Protein AF-A0A2B2BCF2-F1 (afdb_monomer_lite)

Sequence (157 aa):
MTRKLIAFFLFACLLFTGDFQTDGMPPPDPVQMGMEEGYYEGIRSGLEDRHNFRISRAWQQMPRSKLSIDNKMEIARPLIKIGLLRQVYLSFSSGEKFYDYLHAHPEMDAVQAAQRKLGQRFVRAYEKSFQKGYEKSLTAPPDKAASYAALLREKNR

Structure (mmCIF, N/CA/C/O backbone):
data_AF-A0A2B2BCF2-F1
#
_entry.id   AF-A0A2B2BCF2-F1
#
loop_
_atom_site.group_PDB
_atom_sit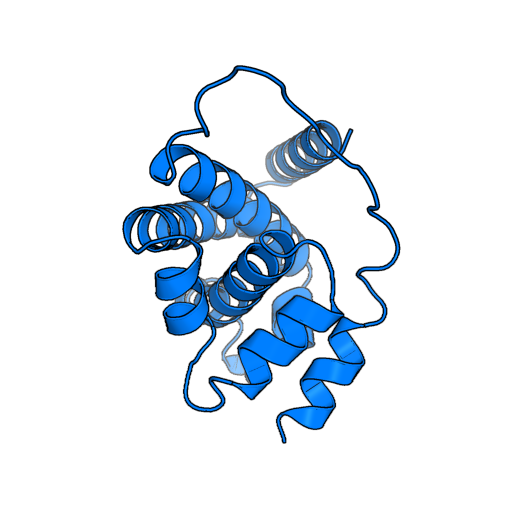e.id
_atom_site.type_symbol
_atom_site.label_atom_id
_atom_site.label_alt_id
_atom_site.label_comp_id
_atom_site.label_asym_id
_atom_site.label_entity_id
_atom_site.label_seq_id
_atom_site.pdbx_PDB_ins_code
_atom_site.Cartn_x
_atom_site.Cartn_y
_atom_site.Cartn_z
_atom_site.occupancy
_atom_site.B_iso_or_equiv
_atom_site.auth_seq_id
_atom_site.auth_comp_id
_atom_site.auth_asym_id
_atom_site.auth_atom_id
_atom_site.pdbx_PDB_model_num
ATOM 1 N N . MET A 1 1 ? -11.290 -14.545 -16.789 1.00 39.84 1 MET A N 1
ATOM 2 C CA . MET A 1 1 ? -11.763 -13.764 -15.616 1.00 39.84 1 MET A CA 1
ATOM 3 C C . MET A 1 1 ? -10.986 -12.460 -15.401 1.00 39.84 1 MET A C 1
ATOM 5 O O . MET A 1 1 ? -11.584 -11.487 -14.964 1.00 39.84 1 MET A O 1
ATOM 9 N N . THR A 1 2 ? -9.712 -12.390 -15.791 1.00 39.34 2 THR A N 1
ATOM 10 C CA . THR A 1 2 ? -8.827 -11.203 -15.778 1.00 39.34 2 THR A CA 1
ATOM 11 C C . THR A 1 2 ? -9.340 -9.988 -16.564 1.00 39.34 2 THR A C 1
ATOM 13 O O . THR A 1 2 ? -9.148 -8.855 -16.135 1.00 39.34 2 THR A O 1
ATOM 16 N N . ARG A 1 3 ? -10.088 -10.199 -17.657 1.00 41.66 3 ARG A N 1
ATOM 17 C CA . ARG A 1 3 ? -10.670 -9.115 -18.477 1.00 41.66 3 ARG A CA 1
ATOM 18 C C . ARG A 1 3 ? -11.630 -8.179 -17.722 1.00 41.66 3 ARG A C 1
ATOM 20 O O . ARG A 1 3 ? -11.757 -7.024 -18.105 1.00 41.66 3 ARG A O 1
ATOM 27 N N . LYS A 1 4 ? -12.295 -8.648 -16.657 1.00 38.28 4 LYS A N 1
ATOM 28 C CA . LYS A 1 4 ? -13.274 -7.836 -15.905 1.00 38.28 4 LYS A CA 1
ATOM 29 C C . LYS A 1 4 ? -12.641 -6.969 -14.807 1.00 38.28 4 LYS A C 1
ATOM 31 O O . LYS A 1 4 ? -13.228 -5.959 -14.444 1.00 38.28 4 LYS A O 1
ATOM 36 N N . LEU A 1 5 ? -11.441 -7.318 -14.329 1.00 41.91 5 LEU A N 1
ATOM 37 C CA . LEU A 1 5 ? -10.679 -6.501 -13.371 1.00 41.91 5 LEU A CA 1
ATOM 38 C C . LEU A 1 5 ? -9.995 -5.307 -14.053 1.00 41.91 5 LEU A C 1
ATOM 40 O O . LEU A 1 5 ? -9.958 -4.219 -13.490 1.00 41.91 5 LEU A O 1
ATOM 44 N N . ILE A 1 6 ? -9.537 -5.493 -15.295 1.00 46.66 6 ILE A N 1
ATOM 45 C CA . ILE A 1 6 ? -8.882 -4.452 -16.103 1.00 46.66 6 ILE A CA 1
ATOM 46 C C . ILE A 1 6 ? -9.867 -3.328 -16.472 1.00 46.66 6 ILE A C 1
ATOM 48 O O . ILE A 1 6 ? -9.526 -2.152 -16.402 1.00 46.66 6 ILE A O 1
ATOM 52 N N . ALA A 1 7 ? -11.122 -3.675 -16.782 1.00 42.19 7 ALA A N 1
ATOM 53 C CA . ALA A 1 7 ? -12.148 -2.701 -17.161 1.00 42.19 7 ALA A CA 1
ATOM 54 C C . ALA A 1 7 ? -12.601 -1.787 -16.003 1.00 42.19 7 AL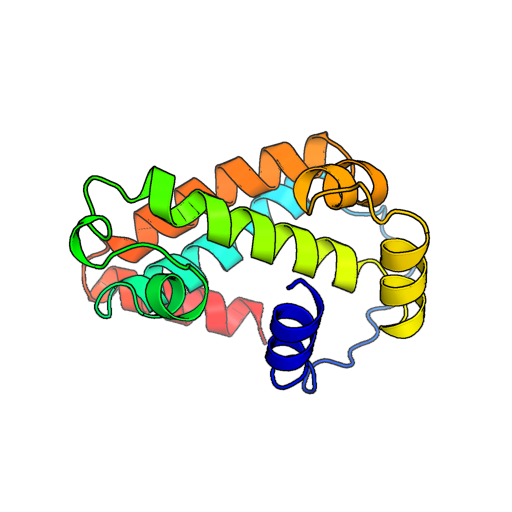A A C 1
ATOM 56 O O . ALA A 1 7 ? -12.994 -0.651 -16.247 1.00 42.19 7 ALA A O 1
ATOM 57 N N . PHE A 1 8 ? -12.519 -2.246 -14.748 1.00 43.53 8 PHE A N 1
ATOM 58 C CA . PHE A 1 8 ? -12.906 -1.443 -13.577 1.00 43.53 8 PHE A CA 1
ATOM 59 C C . PHE A 1 8 ? -11.796 -0.481 -13.117 1.00 43.53 8 PHE A C 1
ATOM 61 O O . PHE A 1 8 ? -12.081 0.540 -12.497 1.00 43.53 8 PHE A O 1
ATOM 68 N N . PHE A 1 9 ? -10.533 -0.776 -13.449 1.00 48.00 9 PHE A N 1
ATOM 69 C CA . PHE A 1 9 ? -9.376 0.064 -13.112 1.00 48.00 9 PHE A CA 1
ATOM 70 C C . PHE A 1 9 ? -9.289 1.332 -13.985 1.00 48.00 9 PHE A C 1
ATOM 72 O O . PHE A 1 9 ? -8.751 2.353 -13.563 1.00 48.00 9 PHE A O 1
ATOM 79 N N . LEU A 1 10 ? -9.871 1.288 -15.190 1.00 47.31 10 LEU A N 1
ATOM 80 C CA . LEU A 1 10 ? -9.758 2.335 -16.211 1.00 47.31 10 LEU A CA 1
ATOM 81 C C . LEU A 1 10 ? -10.525 3.634 -15.909 1.00 47.31 10 LEU A C 1
ATOM 83 O O . LEU A 1 10 ? -10.228 4.650 -16.528 1.00 47.31 10 LEU A O 1
ATOM 87 N N . PHE A 1 11 ? -11.462 3.660 -14.954 1.00 42.38 11 PHE A N 1
ATOM 88 C CA . PHE A 1 11 ? -12.241 4.881 -14.681 1.00 42.38 11 PHE A CA 1
ATOM 89 C C . PHE A 1 11 ? -11.594 5.824 -13.645 1.00 42.38 11 PHE A C 1
ATOM 91 O O . PHE A 1 11 ? -11.993 6.978 -13.537 1.00 42.38 11 PHE A O 1
ATOM 98 N N . ALA A 1 12 ? -10.583 5.373 -12.890 1.00 46.56 12 ALA A N 1
ATOM 99 C CA . ALA A 1 12 ? -10.008 6.149 -11.780 1.00 46.56 12 ALA A CA 1
ATOM 100 C C . ALA A 1 12 ? -8.643 6.802 -12.082 1.00 46.56 12 ALA A C 1
ATOM 102 O O . ALA A 1 12 ? -8.193 7.652 -11.317 1.00 46.56 12 ALA A O 1
ATOM 103 N N . CYS A 1 13 ? -7.973 6.430 -13.178 1.00 44.31 13 CYS A N 1
ATOM 104 C CA . CYS A 1 13 ? -6.600 6.870 -13.470 1.00 44.31 13 CYS A CA 1
ATOM 105 C C . CYS A 1 13 ? -6.492 8.130 -14.350 1.00 44.31 13 CYS A C 1
ATOM 107 O O . CYS A 1 13 ? -5.381 8.566 -14.633 1.00 44.31 13 CYS A O 1
ATOM 109 N N . LEU A 1 14 ? -7.607 8.742 -14.763 1.00 45.59 14 LEU A N 1
ATOM 110 C CA . LEU A 1 14 ? -7.625 9.845 -15.739 1.00 45.59 14 LEU A CA 1
ATOM 111 C C . LEU A 1 14 ? -7.241 11.242 -15.197 1.00 45.59 14 LEU A C 1
ATOM 113 O O . LEU A 1 14 ? -7.458 12.224 -15.897 1.00 45.59 14 LEU A O 1
ATOM 117 N N . LEU A 1 15 ? -6.678 11.377 -13.988 1.00 38.31 15 LEU A N 1
ATOM 118 C CA . LEU A 1 15 ? -6.460 12.700 -13.366 1.00 38.31 15 LEU A CA 1
ATOM 119 C C . LEU A 1 15 ? -5.015 13.081 -13.014 1.00 38.31 15 LEU A C 1
ATOM 121 O O . LEU A 1 15 ? -4.821 14.107 -12.373 1.00 38.31 15 LEU A O 1
ATOM 125 N N . PHE A 1 16 ? -3.993 12.339 -13.444 1.00 43.28 16 PHE A N 1
ATOM 126 C CA . PHE A 1 16 ? -2.605 12.731 -13.159 1.00 43.28 16 PHE A CA 1
ATOM 127 C C . PHE A 1 16 ? -1.690 12.526 -14.367 1.00 43.28 16 PHE A C 1
ATOM 129 O O . PHE A 1 16 ? -1.033 11.499 -14.506 1.00 43.28 16 PHE A O 1
ATOM 136 N N . THR A 1 17 ? -1.641 13.535 -15.235 1.00 44.16 17 THR A N 1
ATOM 137 C CA . THR A 1 17 ? -0.495 13.799 -16.113 1.00 44.16 17 THR A CA 1
ATOM 138 C C . THR A 1 17 ? 0.337 14.894 -15.460 1.00 44.16 17 THR A C 1
ATOM 140 O O . THR A 1 17 ? -0.038 16.064 -15.493 1.00 44.16 17 THR A O 1
ATOM 143 N N . GLY A 1 18 ? 1.438 14.505 -14.831 1.00 31.67 18 GLY A N 1
ATOM 144 C CA . GLY A 1 18 ? 2.455 15.426 -14.349 1.00 31.67 18 GLY A CA 1
ATOM 145 C C . GLY A 1 18 ? 3.816 14.828 -14.649 1.00 31.67 18 GLY A C 1
ATOM 146 O O . GLY A 1 18 ? 4.249 13.920 -13.944 1.00 31.67 18 GLY A O 1
ATOM 147 N N . ASP A 1 19 ? 4.451 15.307 -15.717 1.00 36.44 19 ASP A N 1
ATOM 148 C CA . ASP A 1 19 ? 5.867 15.062 -15.977 1.00 36.44 19 ASP A CA 1
ATOM 149 C C . ASP A 1 19 ? 6.673 15.759 -14.876 1.00 36.44 19 ASP A C 1
ATOM 151 O O . ASP A 1 19 ? 6.720 16.987 -14.813 1.00 36.44 19 ASP A O 1
ATOM 155 N N . PHE A 1 20 ? 7.306 14.985 -13.997 1.00 39.19 20 PHE A N 1
ATOM 156 C CA . PHE A 1 20 ? 8.368 15.492 -13.132 1.00 39.19 20 PHE A CA 1
ATOM 157 C C . PHE A 1 20 ? 9.710 15.095 -13.754 1.00 39.19 20 PHE A C 1
ATOM 159 O O . PHE A 1 20 ? 10.278 14.048 -13.446 1.00 39.19 20 PHE A O 1
ATOM 166 N N . GLN A 1 21 ? 10.221 15.936 -14.655 1.00 37.88 21 GLN A N 1
ATOM 167 C CA . GLN A 1 21 ? 11.648 15.947 -14.968 1.00 37.88 21 GLN A CA 1
ATOM 168 C C . GLN A 1 21 ? 12.383 16.567 -13.774 1.00 37.88 21 GLN A C 1
ATOM 170 O O . GLN A 1 21 ? 12.329 17.774 -13.558 1.00 37.88 21 GLN A O 1
ATOM 175 N N . THR A 1 22 ? 13.061 15.743 -12.978 1.00 43.72 22 THR A N 1
ATOM 176 C CA . THR A 1 22 ? 14.074 16.217 -12.027 1.00 43.72 22 THR A CA 1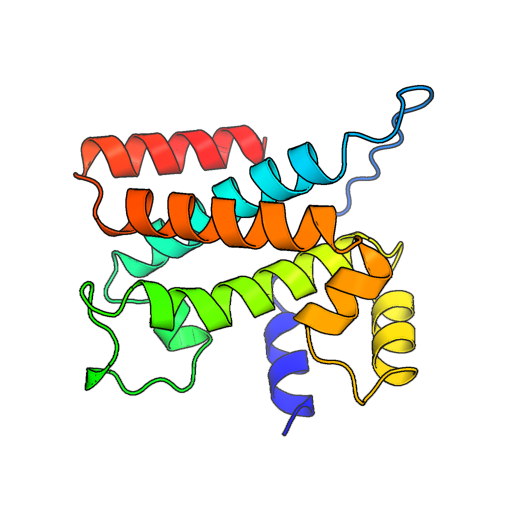
ATOM 177 C C . THR A 1 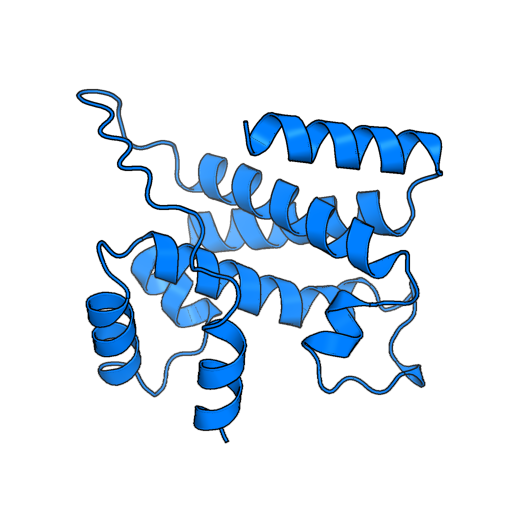22 ? 15.451 15.956 -12.621 1.00 43.72 22 THR A C 1
ATOM 179 O O . THR A 1 22 ? 15.992 14.857 -12.483 1.00 43.72 22 THR A O 1
ATOM 182 N N . ASP A 1 23 ? 16.006 16.953 -13.307 1.00 43.75 23 ASP A N 1
ATOM 183 C CA . ASP A 1 23 ? 17.379 16.909 -13.806 1.00 43.75 23 ASP A CA 1
ATOM 184 C C . ASP A 1 23 ? 18.377 16.831 -12.635 1.00 43.75 23 ASP A C 1
ATOM 186 O O . ASP A 1 23 ? 18.350 17.640 -11.708 1.00 43.75 23 ASP A O 1
ATOM 190 N N . GLY A 1 24 ? 19.280 15.847 -12.681 1.00 54.78 24 GLY A N 1
ATOM 191 C CA . GLY A 1 24 ? 20.533 15.841 -11.914 1.00 54.78 24 GLY A CA 1
ATOM 192 C C . GLY A 1 24 ? 20.508 15.306 -10.476 1.00 54.78 24 GLY A C 1
ATOM 193 O O . GLY A 1 24 ? 21.580 15.174 -9.886 1.00 54.78 24 GLY A O 1
ATOM 194 N N . MET A 1 25 ? 19.354 14.951 -9.901 1.00 52.72 25 MET A N 1
ATOM 195 C CA . MET A 1 25 ? 19.335 14.249 -8.608 1.00 52.72 25 MET A CA 1
ATOM 196 C C . MET A 1 25 ? 19.513 12.735 -8.799 1.00 52.72 25 MET A C 1
ATOM 198 O O . MET A 1 25 ? 18.916 12.167 -9.717 1.00 52.72 25 MET A O 1
ATOM 202 N N . PRO A 1 26 ? 20.311 12.052 -7.951 1.00 62.00 26 PRO A N 1
ATOM 203 C CA . PRO A 1 26 ? 20.356 10.598 -7.976 1.00 62.00 26 PRO A CA 1
ATOM 204 C C . PRO A 1 26 ? 18.940 10.053 -7.742 1.00 62.00 26 PRO A C 1
ATOM 206 O O . PRO A 1 26 ? 18.205 10.617 -6.924 1.00 62.00 26 PRO A O 1
ATOM 209 N N . PRO A 1 27 ? 18.541 8.974 -8.443 1.00 64.06 27 PRO A N 1
ATOM 210 C CA . PRO A 1 27 ? 17.241 8.365 -8.219 1.00 64.06 27 PRO A CA 1
ATOM 211 C C . PRO A 1 27 ? 17.102 8.033 -6.724 1.00 64.06 27 PRO A C 1
ATOM 213 O O . PRO A 1 27 ? 18.061 7.522 -6.131 1.00 64.06 27 PRO A O 1
ATOM 216 N N . PRO A 1 28 ? 15.954 8.346 -6.097 1.00 72.88 28 PRO A N 1
ATOM 217 C CA . PRO A 1 28 ? 15.795 8.149 -4.665 1.00 72.88 28 PRO A CA 1
ATOM 218 C C . PRO A 1 28 ? 15.997 6.673 -4.299 1.00 72.88 28 PRO A C 1
ATOM 220 O O . PRO A 1 28 ? 15.687 5.784 -5.096 1.00 72.88 28 PRO A O 1
ATOM 223 N N . ASP A 1 29 ? 16.521 6.401 -3.095 1.00 88.12 29 ASP A N 1
ATOM 224 C CA . ASP A 1 29 ? 16.768 5.028 -2.636 1.00 88.12 29 ASP A CA 1
ATOM 225 C C . ASP A 1 29 ? 15.480 4.197 -2.797 1.00 88.12 29 ASP A C 1
ATOM 227 O O . ASP A 1 29 ? 14.455 4.547 -2.199 1.00 88.12 29 ASP A O 1
ATOM 231 N N . PRO A 1 30 ? 15.502 3.086 -3.561 1.00 87.00 30 PRO A N 1
ATOM 232 C CA . PRO A 1 30 ? 14.339 2.223 -3.738 1.00 87.00 30 PRO A CA 1
ATOM 233 C C . PRO A 1 30 ? 13.703 1.773 -2.419 1.00 87.00 30 PRO A C 1
ATOM 235 O O . PRO A 1 30 ? 12.494 1.555 -2.362 1.00 87.00 30 PRO A O 1
ATOM 238 N N . VAL A 1 31 ? 14.491 1.640 -1.344 1.00 92.88 31 VAL A N 1
ATOM 239 C CA . VAL A 1 31 ? 13.958 1.353 -0.006 1.00 92.88 31 VAL A CA 1
ATOM 240 C C . VAL A 1 31 ? 13.157 2.539 0.523 1.00 92.88 31 VAL A C 1
ATOM 242 O O . VAL A 1 31 ? 12.041 2.340 0.995 1.00 92.88 31 VAL A O 1
ATOM 245 N N . GLN A 1 32 ? 13.689 3.758 0.436 1.00 91.88 32 GLN A N 1
ATOM 246 C CA . GLN A 1 32 ? 13.009 4.965 0.902 1.00 91.88 32 GLN A CA 1
ATOM 247 C C . GLN A 1 32 ? 11.724 5.225 0.108 1.00 91.88 32 GLN A C 1
ATOM 249 O O . GLN A 1 32 ? 10.678 5.417 0.726 1.00 91.88 32 GLN A O 1
ATOM 254 N N . MET A 1 33 ? 11.775 5.128 -1.227 1.00 91.56 33 MET A N 1
ATOM 255 C CA . MET A 1 33 ? 10.582 5.247 -2.074 1.00 91.56 33 MET A CA 1
ATOM 256 C C . MET A 1 33 ? 9.533 4.199 -1.711 1.00 91.56 33 MET A C 1
ATOM 258 O O . MET A 1 33 ? 8.373 4.531 -1.487 1.00 91.56 33 MET A O 1
ATOM 262 N N . GLY A 1 34 ? 9.943 2.929 -1.596 1.00 93.25 34 GLY A N 1
ATOM 263 C CA . GLY A 1 34 ? 9.034 1.851 -1.221 1.00 93.25 34 GLY A CA 1
ATOM 264 C C . GLY A 1 34 ? 8.394 2.111 0.140 1.00 93.25 34 GLY A C 1
ATOM 265 O O . GLY A 1 34 ? 7.183 1.968 0.290 1.00 93.25 34 GLY A O 1
ATOM 266 N N . MET A 1 35 ? 9.178 2.554 1.129 1.00 95.38 35 MET A N 1
ATOM 267 C CA . MET A 1 35 ? 8.641 2.889 2.445 1.00 95.38 35 MET A CA 1
ATOM 268 C C . MET A 1 35 ? 7.614 4.020 2.392 1.00 95.38 35 MET A C 1
ATOM 270 O O . MET A 1 35 ? 6.601 3.926 3.084 1.00 95.38 35 MET A O 1
ATOM 274 N N . GLU A 1 36 ? 7.891 5.084 1.645 1.00 95.31 36 GLU A N 1
ATOM 275 C CA . GLU A 1 36 ? 7.029 6.259 1.560 1.00 95.31 36 GLU A CA 1
ATOM 276 C C . GLU A 1 36 ? 5.712 5.932 0.847 1.00 95.31 36 GLU A C 1
ATOM 278 O O . GLU A 1 36 ? 4.637 6.079 1.437 1.00 95.31 36 GLU A O 1
ATOM 283 N N . GLU A 1 37 ? 5.800 5.397 -0.372 1.00 95.25 37 GLU A N 1
ATOM 284 C CA . GLU A 1 37 ? 4.641 5.015 -1.185 1.00 95.25 37 GLU A CA 1
ATOM 285 C C . GLU A 1 37 ? 3.779 3.979 -0.460 1.00 95.25 37 GLU A C 1
ATOM 287 O O . GLU A 1 37 ? 2.560 4.132 -0.348 1.00 95.25 37 GLU A O 1
ATOM 292 N N . GLY A 1 38 ? 4.418 2.961 0.128 1.00 97.25 38 GLY A N 1
ATOM 293 C CA . GLY A 1 38 ? 3.727 1.956 0.926 1.00 97.25 38 GLY A CA 1
ATOM 294 C C . GLY A 1 38 ? 2.980 2.588 2.095 1.00 97.25 38 GLY A C 1
ATOM 295 O O . GLY A 1 38 ? 1.800 2.309 2.295 1.00 97.25 38 GLY A O 1
ATOM 296 N N . TYR A 1 39 ? 3.626 3.474 2.856 1.00 97.81 39 TYR A N 1
ATOM 297 C CA . TYR A 1 39 ? 3.018 4.076 4.042 1.00 97.81 39 TYR A CA 1
ATOM 298 C C . TYR A 1 39 ? 1.789 4.924 3.702 1.00 97.81 39 TYR A C 1
ATOM 300 O O . TYR A 1 39 ? 0.748 4.763 4.345 1.00 97.81 39 TYR A O 1
ATOM 308 N N . TYR A 1 40 ? 1.877 5.782 2.683 1.00 96.81 40 TYR A N 1
ATOM 309 C CA . TYR A 1 40 ? 0.755 6.627 2.272 1.00 96.81 40 TYR A CA 1
ATOM 310 C C . TYR A 1 40 ? -0.400 5.822 1.681 1.00 96.81 40 TYR A C 1
ATOM 312 O O . TYR A 1 40 ? -1.556 6.045 2.053 1.00 96.81 40 TYR A O 1
ATOM 320 N N . GLU A 1 41 ? -0.121 4.845 0.816 1.00 96.62 41 GLU A N 1
ATOM 321 C CA . GLU A 1 41 ? -1.175 3.987 0.271 1.00 96.62 41 GLU A CA 1
ATOM 322 C C . GLU A 1 41 ? -1.831 3.123 1.356 1.00 96.62 41 GLU A C 1
ATOM 324 O O . GLU A 1 41 ? -3.054 2.933 1.339 1.00 96.62 41 GLU A O 1
ATOM 329 N N . GLY A 1 42 ? -1.047 2.674 2.340 1.00 97.50 42 GLY A N 1
ATOM 330 C CA . GLY A 1 42 ? -1.541 2.009 3.539 1.00 97.50 42 GLY A CA 1
ATOM 331 C C . GLY A 1 42 ? -2.491 2.908 4.327 1.00 97.50 42 GLY A C 1
ATOM 332 O O . GLY A 1 42 ? -3.614 2.498 4.614 1.00 97.50 42 GLY A O 1
ATOM 333 N N . ILE A 1 43 ? -2.087 4.152 4.622 1.00 97.81 43 ILE A N 1
ATOM 334 C CA . ILE A 1 43 ? -2.939 5.130 5.320 1.00 97.81 43 ILE A CA 1
ATOM 335 C C . ILE A 1 43 ? -4.247 5.359 4.566 1.00 97.81 43 ILE A C 1
ATOM 337 O O . ILE A 1 43 ? -5.319 5.294 5.165 1.00 97.81 43 ILE A O 1
ATOM 341 N N . ARG A 1 44 ? -4.179 5.621 3.256 1.00 96.56 44 ARG A N 1
ATOM 342 C CA . ARG A 1 44 ? -5.373 5.851 2.432 1.00 96.56 44 ARG A CA 1
ATOM 343 C C . ARG A 1 44 ? -6.326 4.666 2.528 1.00 96.56 44 ARG A C 1
ATOM 345 O O . ARG A 1 44 ? -7.505 4.843 2.817 1.00 96.56 44 ARG A O 1
ATOM 352 N N . SER A 1 45 ? -5.797 3.462 2.342 1.00 95.75 45 SER A N 1
ATOM 353 C CA . SER A 1 45 ? -6.579 2.229 2.375 1.00 95.75 45 SER A CA 1
ATOM 354 C C . SER A 1 45 ? -7.220 1.989 3.743 1.00 95.75 45 SER A C 1
ATOM 356 O O . SER A 1 45 ? -8.399 1.651 3.815 1.00 95.75 45 SER A O 1
ATOM 358 N N . GLY A 1 46 ? -6.475 2.207 4.831 1.00 96.88 46 GLY A N 1
ATOM 359 C CA . GLY A 1 46 ? -6.999 2.024 6.179 1.00 96.88 46 GLY A CA 1
ATOM 360 C C . GLY A 1 46 ? -8.056 3.068 6.528 1.00 96.88 46 GLY A C 1
ATOM 361 O O . GLY A 1 46 ? -9.097 2.690 7.053 1.00 96.88 46 GLY A O 1
ATOM 362 N N . LEU A 1 47 ? -7.869 4.343 6.155 1.00 96.62 47 LEU A N 1
ATOM 363 C CA . LEU A 1 47 ? -8.894 5.385 6.307 1.00 96.62 47 LEU A CA 1
ATOM 364 C C . LEU A 1 47 ? -10.191 5.040 5.566 1.00 96.62 47 LEU A C 1
ATOM 366 O O . LEU A 1 47 ? -11.274 5.214 6.120 1.00 96.62 47 LEU A O 1
ATOM 370 N N . GLU A 1 48 ? -10.096 4.535 4.336 1.00 94.94 48 GLU A N 1
ATOM 371 C CA . GLU A 1 48 ? -11.274 4.114 3.577 1.00 94.94 48 GLU A CA 1
ATOM 372 C C . GLU A 1 48 ? -11.985 2.914 4.219 1.00 94.94 48 GLU A C 1
ATOM 374 O O . GLU A 1 48 ? -13.218 2.877 4.268 1.00 94.94 48 GLU A O 1
ATOM 379 N N . ASP A 1 49 ? -11.230 1.952 4.750 1.00 94.75 49 ASP A N 1
ATOM 380 C CA . ASP A 1 49 ? -11.779 0.758 5.398 1.00 94.75 49 ASP A CA 1
ATOM 381 C C . ASP A 1 49 ? -12.354 1.003 6.799 1.00 94.75 49 ASP A C 1
ATOM 383 O O . ASP A 1 49 ? -13.151 0.188 7.268 1.00 94.75 49 ASP A O 1
ATOM 387 N N . ARG A 1 50 ? -12.080 2.152 7.434 1.00 93.44 50 ARG A N 1
ATOM 388 C CA . ARG A 1 50 ? -12.804 2.586 8.651 1.00 93.44 50 ARG A CA 1
ATOM 389 C C . ARG A 1 50 ? -14.314 2.593 8.442 1.00 93.44 50 ARG A C 1
ATOM 391 O O . ARG A 1 50 ? -15.084 2.349 9.366 1.00 93.44 50 ARG A O 1
ATOM 398 N N . HIS A 1 51 ? -14.745 2.871 7.216 1.00 90.81 51 HIS A N 1
ATOM 399 C CA . HIS A 1 51 ? -16.147 2.921 6.835 1.00 90.81 51 HIS A CA 1
ATOM 400 C C . HIS A 1 51 ? -16.648 1.534 6.421 1.00 90.81 51 HIS A C 1
ATOM 402 O O . HIS A 1 51 ? -17.050 1.323 5.277 1.00 90.81 51 HIS A O 1
ATOM 408 N N . ASN A 1 52 ? -16.637 0.585 7.364 1.00 90.00 52 ASN A N 1
ATOM 409 C CA . ASN A 1 52 ? -17.126 -0.783 7.161 1.00 90.00 52 ASN A CA 1
ATOM 410 C C . ASN A 1 52 ? -16.397 -1.521 6.019 1.00 90.00 52 ASN A C 1
ATOM 412 O O . ASN A 1 52 ? -17.028 -2.071 5.109 1.00 90.00 52 ASN A O 1
ATOM 416 N N . PHE A 1 53 ? -15.062 -1.487 6.056 1.00 92.44 53 PHE A N 1
ATOM 417 C CA . PHE A 1 53 ? -14.176 -2.150 5.098 1.00 92.44 53 PHE A CA 1
ATOM 418 C C . PHE A 1 53 ? -14.508 -1.808 3.639 1.00 92.44 53 PHE A C 1
ATOM 420 O O . PHE A 1 53 ? -14.568 -2.684 2.778 1.00 92.44 53 PHE A O 1
ATOM 427 N N . ARG A 1 54 ? -14.810 -0.532 3.360 1.00 90.00 54 ARG A N 1
ATOM 428 C CA . ARG A 1 54 ? -15.334 -0.074 2.068 1.00 90.00 54 ARG A CA 1
ATOM 429 C C . ARG A 1 54 ? -14.444 -0.458 0.886 1.00 90.00 54 ARG A C 1
ATOM 431 O O . ARG A 1 54 ? -14.960 -1.004 -0.089 1.00 90.00 54 ARG A O 1
ATOM 438 N N . ILE A 1 55 ? -13.144 -0.160 0.953 1.00 89.94 55 ILE A N 1
ATOM 439 C CA . ILE A 1 55 ? -12.227 -0.426 -0.160 1.00 89.94 55 ILE A CA 1
ATOM 440 C C . ILE A 1 55 ? -11.985 -1.933 -0.273 1.00 89.94 55 ILE A C 1
ATOM 442 O O . ILE A 1 55 ? -12.067 -2.497 -1.361 1.00 89.94 55 ILE A O 1
ATOM 446 N N . SER A 1 56 ? -11.841 -2.632 0.849 1.00 89.62 56 SER A N 1
ATOM 447 C CA . SER A 1 56 ? -11.697 -4.087 0.849 1.00 89.62 56 SER A CA 1
ATOM 448 C C . SER A 1 56 ? -12.918 -4.803 0.277 1.00 89.62 56 SER A C 1
ATOM 450 O O . SER A 1 56 ? -12.772 -5.724 -0.518 1.00 89.62 56 SER A O 1
ATOM 452 N N . ARG A 1 57 ? -14.132 -4.333 0.566 1.00 88.94 57 ARG A N 1
ATOM 453 C CA . ARG A 1 57 ? -15.364 -4.849 -0.047 1.00 88.94 57 ARG A CA 1
ATOM 454 C C . ARG A 1 57 ? -15.461 -4.569 -1.542 1.00 88.94 57 ARG A C 1
ATOM 456 O O . ARG A 1 57 ? -16.086 -5.350 -2.251 1.00 88.94 57 ARG A O 1
ATOM 463 N N . ALA A 1 58 ? -14.923 -3.442 -2.002 1.00 85.62 58 ALA A N 1
ATOM 464 C CA . ALA A 1 58 ? -14.966 -3.065 -3.411 1.00 85.62 58 ALA A CA 1
ATOM 465 C C . ALA A 1 58 ? -13.979 -3.887 -4.251 1.00 85.62 58 ALA A C 1
ATOM 467 O O . ALA A 1 58 ? -14.297 -4.279 -5.370 1.00 85.62 58 ALA A O 1
ATOM 468 N N . TRP A 1 59 ? -12.795 -4.159 -3.703 1.00 81.06 59 TRP A N 1
ATOM 469 C CA . TRP A 1 59 ? -11.687 -4.742 -4.458 1.00 81.06 59 TRP A CA 1
ATOM 470 C C . TRP A 1 59 ? -11.439 -6.224 -4.183 1.00 81.06 59 TRP A C 1
ATOM 472 O O . TRP A 1 59 ? -10.710 -6.867 -4.938 1.00 81.06 59 TRP A O 1
ATOM 482 N N . GLN A 1 60 ? -12.026 -6.785 -3.126 1.00 81.88 60 GLN A N 1
ATOM 483 C CA . GLN A 1 60 ? -11.794 -8.170 -2.727 1.00 81.88 60 GLN A CA 1
ATOM 484 C C . GLN A 1 60 ? -13.080 -8.986 -2.806 1.00 81.88 60 GLN A C 1
ATOM 486 O O . GLN A 1 60 ? -14.149 -8.552 -2.388 1.00 81.88 60 GLN A O 1
ATOM 491 N N . GLN A 1 61 ? -12.954 -10.237 -3.248 1.00 76.25 61 GLN A N 1
ATOM 492 C CA . GLN A 1 61 ? -14.021 -11.241 -3.158 1.00 76.25 61 GLN A CA 1
ATOM 493 C C . GLN A 1 61 ? -14.058 -11.896 -1.764 1.00 76.25 61 GLN A C 1
ATOM 495 O O . GLN A 1 61 ? -14.300 -13.093 -1.627 1.00 76.25 61 GLN A O 1
ATOM 500 N N . MET A 1 62 ? -13.755 -11.127 -0.715 1.00 79.50 62 MET A N 1
ATOM 501 C CA . MET A 1 62 ? -13.730 -11.627 0.655 1.00 79.50 62 MET A CA 1
ATOM 502 C C . MET A 1 62 ? -15.152 -11.588 1.247 1.00 79.50 62 MET A C 1
ATOM 504 O O . MET A 1 62 ? -15.810 -10.546 1.179 1.00 79.50 62 MET A O 1
ATOM 508 N N . PRO A 1 63 ? -15.655 -12.686 1.847 1.00 84.06 63 PRO A N 1
ATOM 509 C CA . PRO A 1 63 ? -16.941 -12.675 2.539 1.00 84.06 63 PRO A CA 1
ATOM 510 C C . PRO A 1 63 ? -16.965 -11.631 3.658 1.00 84.06 63 PRO A C 1
ATOM 512 O O . PRO A 1 63 ? -15.980 -11.476 4.377 1.00 84.06 63 PRO A O 1
ATOM 515 N N . ARG A 1 64 ? -18.113 -10.973 3.872 1.00 83.88 64 ARG A N 1
ATOM 516 C CA . ARG A 1 64 ? -18.268 -9.970 4.946 1.00 83.88 64 ARG A CA 1
ATOM 517 C C . ARG A 1 64 ? -17.895 -10.514 6.326 1.00 83.88 64 ARG A C 1
ATOM 519 O O . ARG A 1 64 ? -17.330 -9.779 7.120 1.00 83.88 64 ARG A O 1
ATOM 526 N N . SER A 1 65 ? -18.149 -11.797 6.581 1.00 85.00 65 SER A N 1
ATOM 527 C CA . SER A 1 65 ? -17.789 -12.471 7.835 1.00 85.00 65 SER A CA 1
ATOM 528 C C . SER A 1 65 ? -16.282 -12.547 8.097 1.00 85.00 65 SER A C 1
ATOM 530 O O . SER A 1 65 ? -15.884 -12.773 9.234 1.00 85.00 65 SER A O 1
ATOM 532 N N . LYS A 1 66 ? -15.439 -12.362 7.074 1.00 85.94 66 LYS A N 1
ATOM 533 C CA . LYS A 1 66 ? -13.976 -12.343 7.211 1.00 85.94 66 LYS A CA 1
ATOM 534 C C . LYS A 1 66 ? -13.398 -10.931 7.342 1.00 85.94 66 LYS A C 1
ATOM 536 O O . LYS A 1 66 ? -12.230 -10.798 7.702 1.00 85.94 66 LYS A O 1
ATOM 541 N N . LEU A 1 67 ? -14.202 -9.894 7.094 1.00 88.00 67 LEU A N 1
ATOM 542 C CA . LEU A 1 67 ? -13.804 -8.494 7.218 1.00 88.00 67 LEU A CA 1
ATOM 543 C C . LEU A 1 67 ? -13.955 -8.035 8.674 1.00 88.00 67 LEU A C 1
ATOM 545 O O . LEU A 1 67 ? -14.995 -7.519 9.075 1.00 88.00 67 LEU A O 1
ATOM 549 N N . SER A 1 68 ? -12.909 -8.264 9.464 1.00 89.44 68 SER A N 1
ATOM 550 C CA . SER A 1 68 ? -12.798 -7.838 10.862 1.00 89.44 68 SER A CA 1
ATOM 551 C C . SER A 1 68 ? -11.458 -7.146 11.101 1.00 89.44 68 SER A C 1
ATOM 553 O O . SER A 1 68 ? -10.470 -7.434 10.422 1.00 89.44 68 SER A O 1
ATOM 555 N N . ILE A 1 69 ? -11.409 -6.270 12.107 1.00 88.88 69 ILE A N 1
ATOM 556 C CA . ILE A 1 69 ? -10.169 -5.638 12.579 1.00 88.88 69 ILE A CA 1
ATOM 557 C C . ILE A 1 69 ? -9.155 -6.710 13.003 1.00 88.88 69 ILE A C 1
ATOM 559 O O . ILE A 1 69 ? -7.958 -6.542 12.773 1.00 88.88 69 ILE A O 1
ATOM 563 N N . ASP A 1 70 ? -9.624 -7.839 13.533 1.00 90.56 70 ASP A N 1
ATOM 564 C CA . ASP A 1 70 ? -8.765 -8.957 13.941 1.00 90.56 70 ASP A CA 1
ATOM 565 C C . ASP A 1 70 ? -8.044 -9.599 12.744 1.00 90.56 70 ASP A C 1
ATOM 567 O O . ASP A 1 70 ? -6.908 -10.051 12.861 1.00 90.56 70 ASP A O 1
ATOM 571 N N . ASN A 1 71 ? -8.653 -9.532 11.554 1.00 89.31 71 ASN A N 1
ATOM 572 C CA . ASN A 1 71 ? -8.107 -10.064 10.303 1.00 89.31 71 ASN A CA 1
ATOM 573 C C . ASN A 1 71 ? -7.430 -8.991 9.436 1.00 89.31 71 ASN A C 1
ATOM 575 O O . ASN A 1 71 ? -7.127 -9.242 8.268 1.00 89.31 71 ASN A O 1
ATOM 579 N N . LYS A 1 72 ? -7.155 -7.795 9.975 1.00 91.00 72 LYS A N 1
ATOM 580 C CA . LYS A 1 72 ? -6.590 -6.644 9.237 1.00 91.00 72 LYS A CA 1
ATOM 581 C C . LYS A 1 72 ? -5.383 -6.984 8.352 1.00 91.00 72 LYS A C 1
ATOM 583 O O . LYS A 1 72 ? -5.238 -6.415 7.276 1.00 91.00 72 LYS A O 1
ATOM 588 N N . MET A 1 73 ? -4.530 -7.924 8.764 1.00 88.38 73 MET A N 1
ATOM 589 C CA . MET A 1 73 ? -3.365 -8.339 7.971 1.00 88.38 73 MET A CA 1
ATOM 590 C C . MET A 1 73 ? -3.747 -9.163 6.738 1.00 88.38 73 MET A C 1
ATOM 592 O O . MET A 1 73 ? -3.147 -8.995 5.677 1.00 88.38 73 MET A O 1
ATOM 596 N N . GLU A 1 74 ? -4.753 -10.030 6.843 1.00 90.62 74 GLU A N 1
ATOM 597 C CA . GLU A 1 74 ? -5.276 -10.772 5.692 1.00 90.62 74 GLU A CA 1
ATOM 598 C C . GLU A 1 74 ? -6.000 -9.841 4.723 1.00 90.62 74 GLU A C 1
ATOM 600 O O . GLU A 1 74 ? -5.830 -9.965 3.511 1.00 90.62 74 GLU A O 1
ATOM 605 N N . ILE A 1 75 ? -6.732 -8.865 5.265 1.00 91.31 75 ILE A N 1
ATOM 606 C CA . ILE A 1 75 ? -7.439 -7.838 4.499 1.00 91.31 75 ILE A CA 1
ATOM 607 C C . ILE A 1 75 ? -6.452 -6.930 3.752 1.00 91.31 75 ILE A C 1
ATOM 609 O O . ILE A 1 75 ? -6.684 -6.584 2.597 1.00 91.31 75 ILE A O 1
ATOM 613 N N . ALA A 1 76 ? -5.317 -6.577 4.360 1.00 93.00 76 ALA A N 1
ATOM 614 C CA . ALA A 1 76 ? -4.313 -5.731 3.720 1.00 93.00 76 ALA A CA 1
ATOM 615 C C . ALA A 1 76 ? -3.610 -6.417 2.533 1.00 93.00 76 ALA A C 1
ATOM 617 O O . ALA A 1 76 ? -3.207 -5.735 1.594 1.00 93.00 76 ALA A O 1
ATOM 618 N N . ARG A 1 77 ? -3.464 -7.752 2.528 1.00 92.44 77 ARG A N 1
ATOM 619 C CA . ARG A 1 77 ? -2.684 -8.478 1.500 1.00 92.44 77 ARG A CA 1
ATOM 620 C C . ARG A 1 77 ? -3.169 -8.228 0.065 1.00 92.44 77 ARG A C 1
ATOM 622 O O . ARG A 1 77 ? -2.330 -7.907 -0.776 1.00 92.44 77 ARG A O 1
ATOM 629 N N . PRO A 1 78 ? -4.466 -8.350 -0.271 1.00 91.38 78 PRO A N 1
ATOM 630 C CA . PRO A 1 78 ? -4.931 -8.005 -1.612 1.00 91.38 78 PRO A CA 1
ATOM 631 C C . PRO A 1 78 ? -4.728 -6.526 -1.955 1.00 91.38 78 PRO A C 1
ATOM 633 O O . PRO A 1 78 ? -4.360 -6.222 -3.085 1.00 91.38 78 PRO A O 1
ATOM 636 N N . LEU A 1 79 ? -4.907 -5.615 -0.993 1.00 93.81 79 LEU A N 1
ATOM 637 C CA . LEU A 1 79 ? -4.715 -4.178 -1.221 1.00 93.81 79 LEU A CA 1
ATOM 638 C C . LEU A 1 79 ? -3.253 -3.842 -1.539 1.00 93.81 79 LEU A C 1
ATOM 640 O O . LEU A 1 79 ? -2.995 -3.078 -2.463 1.00 93.81 79 LEU A O 1
ATOM 644 N N . ILE A 1 80 ? -2.309 -4.483 -0.847 1.00 95.56 80 ILE A N 1
ATOM 645 C CA . ILE A 1 80 ? -0.871 -4.398 -1.132 1.00 95.56 80 ILE A CA 1
ATOM 646 C C . ILE A 1 80 ? -0.582 -4.808 -2.575 1.00 95.56 80 ILE A C 1
ATOM 648 O O . ILE A 1 80 ? 0.142 -4.110 -3.276 1.00 95.56 80 ILE A O 1
ATOM 652 N N . LYS A 1 81 ? -1.161 -5.920 -3.048 1.00 94.12 81 LYS A N 1
ATOM 653 C CA . LYS A 1 81 ? -0.961 -6.385 -4.432 1.00 94.12 81 LYS A CA 1
ATOM 654 C C . LYS A 1 81 ? -1.475 -5.370 -5.451 1.00 94.12 81 LYS A C 1
ATOM 656 O O . LYS A 1 81 ? -0.817 -5.128 -6.457 1.00 94.12 81 LYS A O 1
ATOM 661 N N . ILE A 1 82 ? -2.634 -4.771 -5.184 1.00 91.75 82 ILE A N 1
ATOM 662 C CA . ILE A 1 82 ? -3.216 -3.731 -6.041 1.00 91.75 82 ILE A CA 1
ATOM 663 C C . ILE A 1 82 ? -2.319 -2.490 -6.066 1.00 91.75 82 ILE A C 1
ATOM 665 O O . ILE A 1 82 ? -2.045 -1.954 -7.137 1.00 91.75 82 ILE A O 1
ATOM 669 N N . GLY A 1 83 ? -1.832 -2.058 -4.904 1.00 93.88 83 GLY A N 1
ATOM 670 C CA . GLY A 1 83 ? -0.933 -0.917 -4.796 1.00 93.88 83 GLY A CA 1
ATOM 671 C C . GLY A 1 83 ? 0.424 -1.155 -5.467 1.00 93.88 83 GLY A C 1
ATOM 672 O O . GLY A 1 83 ? 0.867 -0.331 -6.260 1.00 93.88 83 GLY A O 1
ATOM 673 N N . LEU A 1 84 ? 1.032 -2.334 -5.297 1.00 95.31 84 LEU A N 1
ATOM 674 C CA . LEU A 1 84 ? 2.240 -2.725 -6.035 1.00 95.31 84 LEU A CA 1
ATOM 675 C C . LEU A 1 84 ? 2.025 -2.695 -7.554 1.00 95.31 84 LEU A C 1
ATOM 677 O O . LEU A 1 84 ? 2.879 -2.192 -8.280 1.00 95.31 84 LEU A O 1
ATOM 681 N N . LEU A 1 85 ? 0.879 -3.174 -8.047 1.00 92.31 85 LEU A N 1
ATOM 682 C CA . LEU A 1 85 ? 0.561 -3.111 -9.475 1.00 92.31 85 LEU A CA 1
ATOM 683 C C . LEU A 1 85 ? 0.406 -1.664 -9.968 1.00 92.31 85 LEU A C 1
ATOM 685 O O . LEU A 1 85 ? 0.837 -1.348 -11.075 1.00 92.31 85 LEU A O 1
ATOM 689 N N . ARG A 1 86 ? -0.154 -0.773 -9.141 1.00 92.31 86 ARG A N 1
ATOM 690 C CA . ARG A 1 86 ? -0.204 0.667 -9.426 1.00 92.31 86 ARG A CA 1
ATOM 691 C C . ARG A 1 86 ? 1.200 1.265 -9.513 1.00 92.31 86 ARG A C 1
ATOM 693 O O . ARG A 1 86 ? 1.468 2.007 -10.448 1.00 92.31 86 ARG A O 1
ATOM 700 N N . GLN A 1 87 ? 2.102 0.919 -8.597 1.00 94.31 87 GLN A N 1
ATOM 701 C CA . GLN A 1 87 ? 3.495 1.382 -8.643 1.00 94.31 87 GLN A CA 1
ATOM 702 C C . GLN A 1 87 ? 4.215 0.870 -9.900 1.00 94.31 87 GLN A C 1
ATOM 704 O O . GLN A 1 87 ? 4.954 1.611 -10.544 1.00 94.31 87 GLN A O 1
ATOM 709 N N . VAL A 1 88 ? 3.935 -0.369 -10.320 1.00 92.94 88 VAL A N 1
ATOM 710 C CA . VAL A 1 88 ? 4.418 -0.888 -11.607 1.00 92.94 88 VAL A CA 1
ATOM 711 C C . VAL A 1 88 ? 3.872 -0.053 -12.759 1.00 92.94 88 VAL A C 1
ATOM 713 O O . VAL A 1 88 ? 4.662 0.380 -13.587 1.00 92.94 88 VAL A O 1
ATOM 716 N N . TYR A 1 89 ? 2.565 0.219 -12.800 1.00 92.06 89 TYR A N 1
ATOM 717 C CA . TYR A 1 89 ? 1.952 1.069 -13.826 1.00 92.06 89 TYR A CA 1
ATOM 718 C C . TYR A 1 89 ? 2.623 2.448 -13.906 1.00 92.06 89 TYR A C 1
ATOM 720 O O . TYR A 1 89 ? 2.999 2.874 -14.993 1.00 92.06 89 TYR A O 1
ATOM 728 N N . LEU A 1 90 ? 2.851 3.097 -12.760 1.00 90.56 90 LEU A N 1
ATOM 729 C CA . LEU A 1 90 ? 3.498 4.411 -12.684 1.00 90.56 90 LEU A CA 1
ATOM 730 C C . LEU A 1 90 ? 4.970 4.407 -13.127 1.00 90.56 90 LEU A C 1
ATOM 732 O O . LEU A 1 90 ? 5.498 5.457 -13.471 1.00 90.56 90 LEU A O 1
ATOM 736 N N . SER A 1 91 ? 5.633 3.247 -13.154 1.00 89.81 91 SER A N 1
ATOM 737 C CA . SER A 1 91 ? 6.999 3.130 -13.684 1.00 89.81 91 SER A CA 1
ATOM 738 C C . SER A 1 91 ? 7.073 3.107 -15.218 1.00 89.81 91 SER A C 1
ATOM 740 O O . SER A 1 91 ? 8.167 3.146 -15.783 1.00 89.81 91 SER A O 1
ATOM 742 N N . PHE A 1 92 ? 5.931 3.035 -15.910 1.00 89.25 92 PHE A N 1
ATOM 743 C CA . PHE A 1 92 ? 5.866 3.101 -17.369 1.00 89.25 92 PHE A CA 1
ATOM 744 C C . PHE A 1 92 ? 5.486 4.501 -17.849 1.00 89.25 92 PHE A C 1
ATOM 746 O O . PHE A 1 92 ? 4.664 5.185 -17.254 1.00 89.25 92 PHE A O 1
ATOM 753 N N . SER A 1 93 ? 6.034 4.887 -19.003 1.00 88.25 93 SER A N 1
ATOM 754 C CA . SER A 1 93 ? 5.717 6.166 -19.664 1.00 88.25 93 SER A CA 1
ATOM 755 C C . SER A 1 93 ? 4.318 6.220 -20.284 1.00 88.25 93 SER A C 1
ATOM 757 O O . SER A 1 93 ? 3.854 7.295 -20.643 1.00 88.25 93 SER A O 1
ATOM 759 N N . SER A 1 94 ? 3.647 5.080 -20.458 1.00 89.50 94 SER A N 1
ATOM 760 C CA . SER A 1 94 ? 2.276 5.038 -20.962 1.00 89.50 94 SER A CA 1
ATOM 761 C C . SER A 1 94 ? 1.555 3.774 -20.507 1.00 89.50 94 SER A C 1
ATOM 763 O O . SER A 1 94 ? 2.177 2.745 -20.222 1.00 89.50 94 SER A O 1
ATOM 765 N N . GLY A 1 95 ? 0.222 3.840 -20.502 1.00 88.56 95 GLY A N 1
ATOM 766 C CA . GLY A 1 95 ? -0.615 2.672 -20.243 1.00 88.56 95 GLY A CA 1
ATOM 767 C C . GLY A 1 95 ? -0.413 1.560 -21.273 1.00 88.56 95 GLY A C 1
ATOM 768 O O . GLY A 1 95 ? -0.411 0.396 -20.897 1.00 88.56 95 GLY A O 1
ATOM 769 N N . GLU A 1 96 ? -0.169 1.900 -22.542 1.00 93.44 96 GLU A N 1
ATOM 770 C CA . GLU A 1 96 ? 0.123 0.928 -23.606 1.00 93.44 96 GLU A CA 1
ATOM 771 C C . GLU A 1 96 ? 1.362 0.085 -23.277 1.00 93.44 96 GLU A C 1
ATOM 773 O O . GLU A 1 96 ? 1.272 -1.136 -23.234 1.00 93.44 96 GLU A O 1
ATOM 778 N N . LYS A 1 97 ? 2.477 0.718 -22.888 1.00 92.06 97 LYS A N 1
ATOM 779 C CA . LYS A 1 97 ? 3.701 -0.007 -22.503 1.00 92.06 97 LYS A CA 1
ATOM 780 C C . LYS A 1 97 ? 3.509 -0.880 -21.265 1.00 92.06 97 LYS A C 1
ATOM 782 O O . LYS A 1 97 ? 4.121 -1.941 -21.152 1.00 92.06 97 LYS A O 1
ATOM 787 N N . PHE A 1 98 ? 2.678 -0.435 -20.325 1.00 91.31 98 PHE A N 1
ATOM 788 C CA . PHE A 1 98 ? 2.291 -1.261 -19.187 1.00 91.31 98 PHE A CA 1
ATOM 789 C C . PHE A 1 98 ? 1.470 -2.482 -19.631 1.00 91.31 98 PHE A C 1
ATOM 791 O O . PHE A 1 98 ? 1.731 -3.591 -19.166 1.00 91.31 98 PHE A O 1
ATOM 798 N N . TYR A 1 99 ? 0.517 -2.309 -20.550 1.00 88.88 99 TYR A N 1
ATOM 799 C CA . TYR A 1 99 ? -0.266 -3.417 -21.096 1.00 88.88 99 TYR A CA 1
ATOM 800 C C . TYR A 1 99 ? 0.593 -4.403 -21.883 1.00 88.88 99 TYR A C 1
ATOM 802 O O . TYR A 1 99 ? 0.464 -5.604 -21.653 1.00 88.88 99 TYR A O 1
ATOM 810 N N . ASP A 1 100 ? 1.502 -3.920 -22.729 1.00 92.88 100 ASP A N 1
ATOM 811 C CA . ASP A 1 100 ? 2.454 -4.761 -23.458 1.00 92.88 100 ASP A CA 1
ATOM 812 C C . ASP A 1 100 ? 3.315 -5.573 -22.492 1.00 92.88 100 ASP A C 1
ATOM 814 O O . ASP A 1 100 ? 3.513 -6.772 -22.678 1.00 92.88 100 ASP A O 1
ATOM 818 N N . TYR A 1 101 ? 3.770 -4.944 -21.405 1.00 89.38 101 TYR A N 1
ATOM 819 C CA . TYR A 1 101 ? 4.520 -5.628 -20.360 1.00 89.38 101 TYR A CA 1
ATOM 820 C C . TYR A 1 101 ? 3.711 -6.741 -19.682 1.00 89.38 101 TYR A C 1
ATOM 822 O O . TYR A 1 101 ? 4.231 -7.841 -19.500 1.00 89.38 101 TYR A O 1
ATOM 830 N N . LEU A 1 102 ? 2.446 -6.488 -19.328 1.00 87.81 102 LEU A N 1
ATOM 831 C CA . LEU A 1 102 ? 1.578 -7.522 -18.759 1.00 87.81 102 LEU A CA 1
ATOM 832 C C . LEU A 1 102 ? 1.265 -8.633 -19.769 1.00 87.81 102 LEU A C 1
ATOM 834 O O . LEU A 1 102 ? 1.170 -9.797 -19.390 1.00 87.81 102 LEU A O 1
ATOM 838 N N . HIS A 1 103 ? 1.106 -8.290 -21.048 1.00 90.12 103 HIS A N 1
ATOM 839 C CA . HIS A 1 103 ? 0.822 -9.257 -22.104 1.00 90.12 103 HIS A CA 1
ATOM 840 C C . HIS A 1 103 ? 2.025 -10.151 -22.415 1.00 90.12 103 HIS A C 1
ATOM 842 O O . HIS A 1 103 ? 1.849 -11.332 -22.700 1.00 90.12 103 HIS A O 1
ATOM 848 N N . ALA A 1 104 ? 3.240 -9.610 -22.312 1.00 91.50 104 ALA A N 1
ATOM 849 C CA . ALA A 1 104 ? 4.483 -10.360 -22.464 1.00 91.50 104 ALA A CA 1
ATOM 850 C C . ALA A 1 104 ? 4.778 -11.306 -21.283 1.00 91.50 104 ALA A C 1
ATOM 852 O O . ALA A 1 104 ? 5.607 -12.204 -21.421 1.00 91.50 104 ALA A O 1
ATOM 853 N N . HIS A 1 105 ? 4.116 -11.110 -20.137 1.00 88.31 105 HIS A N 1
ATOM 854 C CA . HIS A 1 105 ? 4.330 -11.873 -18.903 1.00 88.31 105 HIS A CA 1
ATOM 855 C C . HIS A 1 105 ? 3.005 -12.327 -18.257 1.00 88.31 105 HIS A C 1
ATOM 857 O O . HIS A 1 105 ? 2.723 -11.969 -17.107 1.00 88.31 105 HIS A O 1
ATOM 863 N N . PRO A 1 106 ? 2.161 -13.101 -18.970 1.00 86.38 106 PRO A N 1
ATOM 864 C CA . PRO A 1 106 ? 0.831 -13.493 -18.493 1.00 86.38 106 PRO A CA 1
ATOM 865 C C . PRO A 1 106 ? 0.858 -14.378 -17.235 1.00 86.38 106 PRO A C 1
ATOM 867 O O . PRO A 1 106 ? -0.161 -14.519 -16.559 1.00 86.38 106 PRO A O 1
ATOM 870 N N . GLU A 1 107 ? 2.001 -14.992 -16.934 1.00 88.69 107 GLU A N 1
ATOM 871 C CA . GLU A 1 107 ? 2.239 -15.847 -15.775 1.00 88.69 107 GLU A CA 1
ATOM 872 C C . GLU A 1 107 ? 2.532 -15.077 -14.482 1.00 88.69 107 GLU A C 1
ATOM 874 O O . GLU A 1 107 ? 2.432 -15.659 -13.401 1.00 88.69 107 GLU A O 1
ATOM 879 N N . MET A 1 108 ? 2.912 -13.796 -14.572 1.00 88.25 108 MET A N 1
ATOM 880 C CA . MET A 1 108 ? 3.340 -13.030 -13.404 1.00 88.25 108 MET A CA 1
ATOM 881 C C . MET A 1 108 ? 2.160 -12.487 -12.608 1.00 88.25 108 MET A C 1
ATOM 883 O O . MET A 1 108 ? 1.260 -11.834 -13.140 1.00 88.25 108 MET A O 1
ATOM 887 N N . ASP A 1 109 ? 2.214 -12.671 -11.292 1.00 88.56 109 ASP A N 1
ATOM 888 C CA . ASP A 1 109 ? 1.358 -11.924 -10.381 1.00 88.56 109 ASP A CA 1
ATOM 889 C C . ASP A 1 109 ? 1.891 -10.499 -10.125 1.00 88.56 109 ASP A C 1
ATOM 891 O O . ASP A 1 109 ? 2.993 -10.120 -10.532 1.00 88.56 109 ASP A O 1
ATOM 895 N N . ALA A 1 110 ? 1.095 -9.678 -9.435 1.00 86.38 110 ALA A N 1
ATOM 896 C CA . ALA A 1 110 ? 1.456 -8.291 -9.143 1.00 86.38 110 ALA A CA 1
ATOM 897 C C . ALA A 1 110 ? 2.766 -8.154 -8.344 1.00 86.38 110 ALA A C 1
ATOM 899 O O . ALA A 1 110 ? 3.502 -7.185 -8.533 1.00 86.38 110 ALA A O 1
ATOM 900 N N . VAL A 1 111 ? 3.073 -9.116 -7.466 1.00 92.19 111 VAL A N 1
ATOM 901 C CA . VAL A 1 111 ? 4.292 -9.091 -6.649 1.00 92.19 111 VAL A CA 1
ATOM 902 C C . VAL A 1 111 ? 5.497 -9.406 -7.525 1.00 92.19 111 VAL A C 1
ATOM 904 O O . VAL A 1 111 ? 6.494 -8.693 -7.461 1.00 92.19 111 VAL A O 1
ATOM 907 N N . GLN A 1 112 ? 5.403 -10.420 -8.384 1.00 93.94 112 GLN A N 1
ATOM 908 C CA . GLN A 1 112 ? 6.457 -10.783 -9.333 1.00 93.94 112 GLN A CA 1
ATOM 909 C C . GLN A 1 112 ? 6.720 -9.653 -10.335 1.00 93.94 112 GLN A C 1
ATOM 911 O O . GLN A 1 112 ? 7.874 -9.276 -10.556 1.00 93.94 112 GLN A O 1
ATOM 916 N N . ALA A 1 113 ? 5.659 -9.048 -10.875 1.00 92.19 113 ALA A N 1
ATOM 917 C CA . ALA A 1 113 ? 5.761 -7.893 -11.760 1.00 92.19 113 ALA A CA 1
ATOM 918 C C . ALA A 1 113 ? 6.475 -6.712 -11.077 1.00 92.19 113 ALA A C 1
ATOM 920 O O . ALA A 1 113 ? 7.373 -6.111 -11.672 1.00 92.19 113 ALA A O 1
ATOM 921 N N . ALA A 1 114 ? 6.130 -6.420 -9.817 1.00 93.69 114 ALA A N 1
ATOM 922 C CA . ALA A 1 114 ? 6.763 -5.366 -9.029 1.00 93.69 114 ALA A CA 1
ATOM 923 C C . ALA A 1 114 ? 8.215 -5.685 -8.667 1.00 93.69 114 ALA A C 1
ATOM 925 O O . ALA A 1 114 ? 9.076 -4.821 -8.795 1.00 93.69 114 ALA A O 1
ATOM 926 N N . GLN A 1 115 ? 8.531 -6.924 -8.289 1.00 95.56 115 GLN A N 1
ATOM 927 C CA . GLN A 1 115 ? 9.909 -7.335 -8.010 1.00 95.56 115 GLN A CA 1
ATOM 928 C C . GLN A 1 115 ? 10.801 -7.182 -9.244 1.00 95.56 115 GLN A C 1
ATOM 930 O O . GLN A 1 115 ? 11.933 -6.720 -9.116 1.00 95.56 115 GLN A O 1
ATOM 935 N N . ARG A 1 116 ? 10.285 -7.521 -10.431 1.00 93.19 116 ARG A N 1
ATOM 936 C CA . ARG A 1 116 ? 11.015 -7.397 -11.696 1.00 93.19 116 ARG A CA 1
ATOM 937 C C . ARG A 1 116 ? 11.222 -5.944 -12.127 1.00 93.19 116 ARG A C 1
ATOM 939 O O . ARG A 1 116 ? 12.277 -5.637 -12.674 1.00 93.19 116 ARG A O 1
ATOM 946 N N . LYS A 1 117 ? 10.237 -5.063 -11.917 1.00 92.75 117 LYS A N 1
ATOM 947 C CA . LYS A 1 117 ? 10.297 -3.661 -12.381 1.00 92.75 117 LYS A CA 1
ATOM 948 C C . LYS A 1 117 ? 10.873 -2.683 -11.369 1.00 92.75 117 LYS A C 1
ATOM 950 O O . LYS A 1 117 ? 11.630 -1.803 -11.752 1.00 92.75 117 LYS A O 1
ATOM 955 N N . LEU A 1 118 ? 10.523 -2.845 -10.099 1.00 93.31 118 LEU A N 1
ATOM 956 C CA . LEU A 1 118 ? 10.847 -1.914 -9.014 1.00 93.31 118 LEU A CA 1
ATOM 957 C C . LEU A 1 118 ? 11.947 -2.463 -8.091 1.00 93.31 118 LEU A C 1
ATOM 959 O O . LEU A 1 118 ? 12.534 -1.728 -7.300 1.00 93.31 118 LEU A O 1
ATOM 963 N N . GLY A 1 119 ? 12.246 -3.761 -8.190 1.00 96.00 119 GLY A N 1
ATOM 964 C CA . GLY A 1 119 ? 13.264 -4.431 -7.391 1.00 96.00 119 GLY A CA 1
ATOM 965 C C . GLY A 1 119 ? 12.738 -4.977 -6.061 1.00 96.00 119 GLY A C 1
ATOM 966 O O . GLY A 1 119 ? 11.838 -4.435 -5.418 1.00 96.00 119 GLY A O 1
ATOM 967 N N . GLN A 1 120 ? 13.350 -6.066 -5.591 1.00 96.75 120 GLN A N 1
ATOM 968 C CA . GLN A 1 120 ? 12.928 -6.755 -4.365 1.00 96.75 120 GLN A CA 1
ATOM 969 C C . GLN A 1 120 ? 13.010 -5.870 -3.107 1.00 96.75 120 GLN A C 1
ATOM 971 O O . GLN A 1 120 ? 12.177 -5.995 -2.208 1.00 96.75 120 GLN A O 1
ATOM 976 N N . ARG A 1 121 ? 14.010 -4.979 -3.029 1.00 96.69 121 ARG A N 1
ATOM 977 C CA . ARG A 1 121 ? 14.192 -4.064 -1.889 1.00 96.69 121 ARG A CA 1
ATOM 978 C C . ARG A 1 121 ? 13.040 -3.065 -1.775 1.00 96.69 121 ARG A C 1
ATOM 980 O O . ARG A 1 121 ? 12.543 -2.874 -0.667 1.00 96.69 121 ARG A O 1
ATOM 987 N N . PHE A 1 122 ? 12.584 -2.516 -2.903 1.00 96.94 122 PHE A N 1
ATOM 988 C CA . PHE A 1 122 ? 11.398 -1.662 -2.961 1.00 96.94 122 PHE A CA 1
ATOM 989 C C . PHE A 1 122 ? 10.165 -2.421 -2.472 1.00 96.94 122 PHE A C 1
ATOM 991 O O . PHE A 1 122 ? 9.498 -1.970 -1.548 1.00 96.94 122 PHE A O 1
ATOM 998 N N . VAL A 1 123 ? 9.904 -3.610 -3.032 1.00 97.81 123 VAL A N 1
ATOM 999 C CA . VAL A 1 123 ? 8.703 -4.398 -2.706 1.00 97.81 123 VAL A CA 1
ATOM 1000 C C . VAL A 1 123 ? 8.634 -4.711 -1.212 1.00 97.81 123 VAL A C 1
ATOM 1002 O O . VAL A 1 123 ? 7.617 -4.450 -0.581 1.00 97.81 123 VAL A O 1
ATOM 1005 N N . ARG A 1 124 ? 9.733 -5.174 -0.603 1.00 97.75 124 ARG A N 1
ATOM 1006 C CA . ARG A 1 124 ? 9.770 -5.455 0.845 1.00 97.75 124 ARG A CA 1
ATOM 1007 C C . ARG A 1 124 ? 9.515 -4.210 1.697 1.00 97.75 124 ARG A C 1
ATOM 1009 O O . ARG A 1 124 ? 8.821 -4.291 2.710 1.00 97.75 124 ARG A O 1
ATOM 1016 N N . ALA A 1 125 ? 10.100 -3.075 1.314 1.00 97.75 125 ALA A N 1
ATOM 1017 C CA . ALA A 1 125 ? 9.903 -1.811 2.014 1.00 97.75 125 ALA A CA 1
ATOM 1018 C C . ALA A 1 125 ? 8.447 -1.337 1.910 1.00 97.75 125 ALA A C 1
ATOM 1020 O O . ALA A 1 125 ? 7.839 -0.981 2.922 1.00 97.75 125 ALA A O 1
ATOM 1021 N N . TYR A 1 126 ? 7.881 -1.428 0.708 1.00 98.12 126 TYR A N 1
ATOM 1022 C CA . TYR A 1 126 ? 6.496 -1.099 0.411 1.00 98.12 126 TYR A CA 1
ATOM 1023 C C . TYR A 1 126 ? 5.520 -1.942 1.227 1.00 98.12 126 TYR A C 1
ATOM 1025 O O . TYR A 1 126 ? 4.701 -1.384 1.952 1.00 98.12 126 TYR A O 1
ATOM 1033 N N . GLU A 1 127 ? 5.633 -3.272 1.189 1.00 98.00 127 GLU A N 1
ATOM 1034 C CA . GLU A 1 127 ? 4.723 -4.173 1.908 1.00 98.00 127 GLU A CA 1
ATOM 1035 C C . GLU A 1 127 ? 4.709 -3.881 3.414 1.00 98.00 127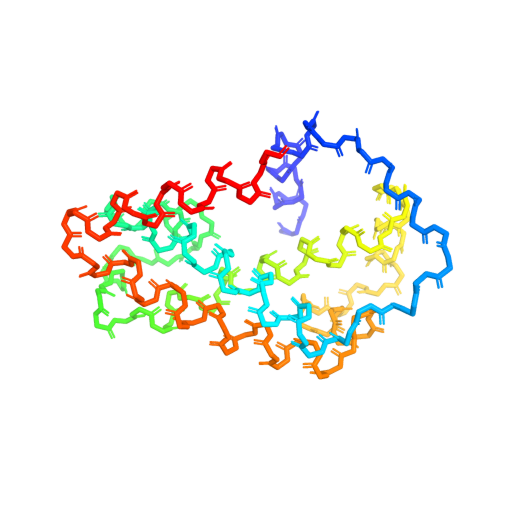 GLU A C 1
ATOM 1037 O O . GLU A 1 127 ? 3.645 -3.753 4.027 1.00 98.00 127 GLU A O 1
ATOM 1042 N N . LYS A 1 128 ? 5.899 -3.715 4.004 1.00 97.69 128 LYS A N 1
ATOM 1043 C CA . LYS A 1 128 ? 6.060 -3.429 5.433 1.00 97.69 128 LYS A CA 1
ATOM 1044 C C . LYS A 1 128 ? 5.448 -2.081 5.814 1.00 97.69 128 LYS A C 1
ATOM 1046 O O . LYS A 1 128 ? 4.729 -1.982 6.812 1.00 97.69 128 LYS A O 1
ATOM 1051 N N . SER A 1 129 ? 5.738 -1.036 5.045 1.00 97.69 129 SER A N 1
ATOM 1052 C CA . SER A 1 129 ? 5.205 0.298 5.317 1.00 97.69 129 SER A CA 1
ATOM 1053 C C . SER A 1 129 ? 3.706 0.394 5.059 1.00 97.69 129 SER A C 1
ATOM 1055 O O . SER A 1 129 ? 3.012 1.051 5.837 1.00 97.69 129 SER A O 1
ATOM 1057 N N . PHE A 1 130 ? 3.191 -0.311 4.052 1.00 98.31 130 PHE A N 1
ATOM 1058 C CA . PHE A 1 130 ? 1.761 -0.407 3.785 1.00 98.31 130 PHE A CA 1
ATOM 1059 C C . PHE A 1 130 ? 1.016 -1.002 4.966 1.00 98.31 130 PHE A C 1
ATOM 1061 O O . PHE A 1 130 ? 0.073 -0.387 5.458 1.00 98.31 130 PHE A O 1
ATOM 1068 N N . GLN A 1 131 ? 1.456 -2.157 5.472 1.00 97.38 131 GLN A N 1
ATOM 1069 C CA . GLN A 1 131 ? 0.826 -2.789 6.636 1.00 97.38 131 GLN A CA 1
ATOM 1070 C C . GLN A 1 131 ? 0.791 -1.838 7.834 1.00 97.38 131 GLN A C 1
ATOM 1072 O O . GLN A 1 131 ? -0.251 -1.673 8.468 1.00 97.38 131 GLN A O 1
ATOM 1077 N N . LYS A 1 132 ? 1.905 -1.141 8.087 1.00 97.12 132 LYS A N 1
ATOM 1078 C CA . LYS A 1 132 ? 2.014 -0.147 9.159 1.00 97.12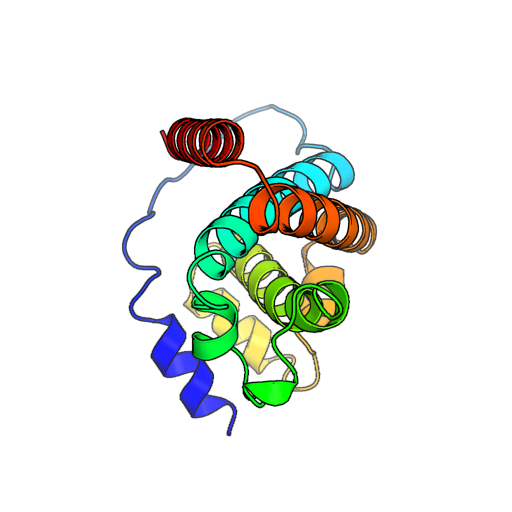 132 LYS A CA 1
ATOM 1079 C C . LYS A 1 132 ? 1.055 1.032 8.966 1.00 97.12 132 LYS A C 1
ATOM 1081 O O . LYS A 1 132 ? 0.424 1.458 9.931 1.00 97.12 132 LYS A O 1
ATOM 1086 N N . GLY A 1 133 ? 0.965 1.588 7.758 1.00 97.50 133 GLY A N 1
ATOM 1087 C CA . GLY A 1 133 ? 0.061 2.697 7.441 1.00 97.50 133 GLY A CA 1
ATOM 1088 C C . GLY A 1 133 ? -1.409 2.290 7.543 1.00 97.50 133 GLY A C 1
ATOM 1089 O O . GLY A 1 133 ? -2.212 3.000 8.152 1.00 97.50 133 GLY A O 1
ATOM 1090 N N . TYR A 1 134 ? -1.740 1.111 7.014 1.00 97.69 134 TYR A N 1
ATOM 1091 C CA . TYR A 1 134 ? -3.079 0.530 7.045 1.00 97.69 134 TYR A CA 1
ATOM 1092 C C . TYR A 1 134 ? -3.558 0.303 8.473 1.00 97.69 134 TYR A C 1
ATOM 1094 O O . TYR A 1 134 ? -4.602 0.818 8.861 1.00 97.69 134 TYR A O 1
ATOM 1102 N N . GLU A 1 135 ? -2.765 -0.393 9.287 1.00 96.06 135 GLU A N 1
ATOM 1103 C CA . GLU A 1 135 ? -3.118 -0.671 10.676 1.00 96.06 135 GLU A CA 1
ATOM 1104 C C . GLU A 1 135 ? -3.327 0.617 11.477 1.00 96.06 135 GLU A C 1
ATOM 1106 O O . GLU A 1 135 ? -4.355 0.779 12.135 1.00 96.06 135 GLU A O 1
ATOM 1111 N N . LYS A 1 136 ? -2.382 1.561 11.385 1.00 95.75 136 LYS A N 1
ATOM 1112 C CA . LYS A 1 136 ? -2.454 2.816 12.141 1.00 95.75 136 LYS A CA 1
ATOM 1113 C C . LYS A 1 136 ? -3.688 3.640 11.801 1.00 95.75 136 LYS A C 1
ATOM 1115 O O . LYS A 1 136 ? -4.279 4.237 12.695 1.00 95.75 136 LYS A O 1
ATOM 1120 N N . SER A 1 137 ? -4.047 3.709 10.525 1.00 96.31 137 SER A N 1
ATOM 1121 C CA . SER A 1 137 ? -5.162 4.534 10.057 1.00 96.31 137 SER A CA 1
ATOM 1122 C C . SER A 1 137 ? -6.521 3.860 10.253 1.00 96.31 137 SER A C 1
ATOM 1124 O O . SER A 1 137 ? -7.479 4.543 10.622 1.00 96.31 137 SER A O 1
ATOM 1126 N N . LEU A 1 138 ? -6.609 2.534 10.097 1.00 96.62 138 LEU A N 1
ATOM 1127 C CA . LEU A 1 138 ? -7.845 1.769 10.273 1.00 96.62 138 LEU A CA 1
ATOM 1128 C C . LEU A 1 138 ? -8.408 1.903 11.693 1.00 96.62 138 LEU A C 1
ATOM 1130 O O . LEU A 1 138 ? -9.605 2.107 11.866 1.00 96.62 138 LEU A O 1
ATOM 1134 N N . THR A 1 139 ? -7.554 1.838 12.717 1.00 94.19 139 THR A N 1
ATOM 1135 C CA . THR A 1 139 ? -7.992 1.844 14.126 1.00 94.19 139 THR A CA 1
ATOM 1136 C C . THR A 1 139 ? -7.728 3.166 14.848 1.00 94.19 139 THR A C 1
ATOM 1138 O O . THR A 1 139 ? -7.883 3.247 16.065 1.00 94.19 139 THR A O 1
ATOM 1141 N N . ALA A 1 140 ? -7.312 4.218 14.136 1.00 95.50 140 ALA A N 1
ATOM 1142 C CA . ALA A 1 140 ? -7.046 5.520 14.746 1.00 95.50 140 ALA A CA 1
ATOM 1143 C C . ALA A 1 140 ? -8.296 6.113 15.439 1.00 95.50 140 ALA A C 1
ATOM 1145 O O . ALA A 1 140 ? -9.405 5.993 14.915 1.00 95.50 140 ALA A O 1
ATOM 1146 N N . PRO A 1 141 ? -8.154 6.836 16.559 1.00 96.56 141 PRO A N 1
ATOM 1147 C CA . PRO A 1 141 ? -9.195 7.743 17.039 1.00 96.56 141 PRO A CA 1
ATOM 1148 C C . PRO A 1 141 ? -9.551 8.815 15.987 1.00 96.56 141 PRO A C 1
ATOM 1150 O O . PRO A 1 141 ? -8.714 9.092 15.119 1.00 96.56 141 PRO A O 1
ATOM 1153 N N . PRO A 1 142 ? -10.744 9.440 16.053 1.00 95.31 142 PRO A N 1
ATOM 1154 C CA . PRO A 1 142 ? -11.197 10.433 15.072 1.00 95.31 142 PRO A CA 1
ATOM 1155 C C . PRO A 1 142 ? -10.182 11.545 14.780 1.00 95.31 142 PRO A C 1
ATOM 1157 O O . PRO A 1 142 ? -9.863 11.775 13.615 1.00 95.31 142 PRO A O 1
ATOM 1160 N N . ASP A 1 143 ? -9.592 12.150 15.813 1.00 96.38 143 ASP A N 1
ATOM 1161 C CA . ASP A 1 143 ? -8.633 13.251 15.644 1.00 96.38 143 ASP A CA 1
ATOM 1162 C C . ASP A 1 143 ? -7.380 12.806 14.879 1.00 96.38 143 ASP A C 1
ATOM 1164 O O . ASP A 1 143 ? -6.934 13.470 13.945 1.00 96.38 143 ASP A O 1
ATOM 1168 N N . LYS A 1 144 ? -6.852 11.615 15.197 1.00 96.75 144 LYS A N 1
ATOM 1169 C CA . LYS A 1 144 ? -5.703 11.041 14.480 1.00 96.75 144 LYS A CA 1
ATOM 1170 C C . LYS A 1 144 ? -6.057 10.661 13.042 1.00 96.75 144 LYS A C 1
ATOM 1172 O O . LYS A 1 144 ? -5.229 10.825 12.150 1.00 96.75 144 LYS A O 1
ATOM 1177 N N . ALA A 1 145 ? -7.269 10.164 12.799 1.00 95.44 145 ALA A N 1
ATOM 1178 C CA . ALA A 1 145 ? -7.739 9.869 11.448 1.00 95.44 145 ALA A CA 1
ATOM 1179 C C . ALA A 1 145 ? -7.849 11.146 10.598 1.00 95.44 145 ALA A C 1
ATOM 1181 O O . ALA A 1 145 ? -7.457 11.136 9.431 1.00 95.44 145 ALA A O 1
ATOM 1182 N N . ALA A 1 146 ? -8.296 12.257 11.192 1.00 94.94 146 ALA A N 1
ATOM 1183 C CA . ALA A 1 146 ? -8.304 13.563 10.543 1.00 94.94 146 ALA A CA 1
ATOM 1184 C C . ALA A 1 146 ? -6.881 14.048 10.220 1.00 94.94 146 ALA A C 1
ATOM 1186 O O . ALA A 1 146 ? -6.638 14.508 9.104 1.00 94.94 146 ALA A O 1
ATOM 1187 N N . SER A 1 147 ? -5.918 13.870 11.132 1.00 96.00 147 SER A N 1
ATOM 1188 C CA . SER A 1 147 ? -4.504 14.176 10.862 1.00 96.00 147 SER A CA 1
ATOM 1189 C C . SER A 1 147 ? -3.933 13.341 9.713 1.00 96.00 147 SER A C 1
ATOM 1191 O O . SER A 1 147 ? -3.240 13.874 8.852 1.00 96.00 147 SER A O 1
ATOM 1193 N N . TYR A 1 148 ? -4.254 12.046 9.644 1.00 95.75 148 TYR A N 1
ATOM 1194 C CA . TYR A 1 148 ? -3.856 11.201 8.516 1.00 95.75 148 TYR A CA 1
ATOM 1195 C C . TYR A 1 148 ? -4.489 11.646 7.192 1.00 95.75 148 TYR A C 1
ATOM 1197 O O . TYR A 1 148 ? -3.821 11.640 6.161 1.00 95.75 148 TYR A O 1
ATOM 1205 N N . ALA A 1 149 ? -5.755 12.067 7.208 1.00 93.75 149 ALA A N 1
ATOM 1206 C CA . ALA A 1 149 ? -6.409 12.612 6.023 1.00 93.75 149 ALA A CA 1
ATOM 1207 C C . ALA A 1 149 ? -5.766 13.937 5.571 1.00 93.75 149 ALA A C 1
ATOM 1209 O O . ALA A 1 149 ? -5.608 14.156 4.372 1.00 93.75 149 ALA A O 1
ATOM 1210 N N . ALA A 1 150 ? -5.369 14.802 6.511 1.00 93.44 150 ALA A N 1
ATOM 1211 C CA . ALA A 1 150 ? -4.644 16.036 6.215 1.00 93.44 150 ALA A CA 1
ATOM 1212 C C . ALA A 1 150 ? -3.267 15.750 5.595 1.00 93.44 150 ALA A C 1
ATOM 1214 O O . ALA A 1 150 ? -2.948 16.313 4.551 1.00 93.44 150 ALA A O 1
ATOM 1215 N N . LEU A 1 151 ? -2.521 14.801 6.166 1.00 92.56 151 LEU A N 1
ATOM 1216 C CA . LEU A 1 151 ? -1.232 14.348 5.642 1.00 92.56 151 LEU A CA 1
ATOM 1217 C C . LEU A 1 151 ? -1.341 13.858 4.182 1.00 92.56 151 LEU A C 1
ATOM 1219 O O . LEU A 1 151 ? -0.520 14.214 3.343 1.00 92.56 151 LEU A O 1
ATOM 1223 N N . LEU A 1 152 ? -2.377 13.079 3.842 1.00 91.69 152 LEU A N 1
ATOM 1224 C CA . LEU A 1 152 ? -2.593 12.634 2.457 1.00 91.69 152 LEU A CA 1
ATOM 1225 C C . LEU A 1 152 ? -2.931 13.783 1.497 1.00 91.69 152 LEU A C 1
ATOM 1227 O O . LEU A 1 152 ? -2.571 13.723 0.324 1.00 91.69 152 LEU A O 1
ATOM 1231 N N . ARG A 1 153 ? -3.639 14.817 1.966 1.00 90.19 153 ARG A N 1
ATOM 1232 C CA . ARG A 1 153 ? -3.939 16.004 1.148 1.00 90.19 153 ARG A CA 1
ATOM 1233 C C . ARG A 1 153 ? -2.683 16.812 0.850 1.00 90.19 153 ARG A C 1
ATOM 1235 O O . ARG A 1 153 ? -2.580 17.355 -0.240 1.00 90.19 153 ARG A O 1
ATOM 1242 N N . GLU A 1 154 ? -1.759 16.879 1.800 1.00 88.88 154 GLU A N 1
ATOM 1243 C CA . GLU A 1 154 ? -0.470 17.545 1.624 1.00 88.88 154 GLU A CA 1
ATOM 1244 C C . GLU A 1 154 ? 0.425 16.792 0.634 1.00 88.88 154 GLU A C 1
ATOM 1246 O O . GLU A 1 154 ? 0.995 17.417 -0.248 1.00 88.88 154 GLU A O 1
ATOM 1251 N N . LYS A 1 155 ? 0.465 15.454 0.689 1.00 82.00 155 LYS A N 1
ATOM 1252 C CA . LYS A 1 155 ? 1.234 14.636 -0.269 1.00 82.00 155 LYS A CA 1
ATOM 1253 C C . LYS A 1 155 ? 0.746 14.743 -1.723 1.00 82.00 155 LYS A C 1
ATOM 1255 O O . LYS A 1 155 ? 1.522 14.487 -2.640 1.00 82.00 155 LYS A O 1
ATOM 1260 N N . ASN A 1 156 ? -0.538 15.045 -1.922 1.00 73.69 156 ASN A N 1
ATOM 1261 C CA . ASN A 1 156 ? -1.169 15.162 -3.242 1.00 73.69 156 ASN A CA 1
ATOM 1262 C C . ASN A 1 156 ? -1.226 16.610 -3.769 1.00 73.69 156 ASN A C 1
ATOM 1264 O O . ASN A 1 156 ? -1.793 16.820 -4.842 1.00 73.69 156 ASN A O 1
ATOM 1268 N N . ARG A 1 157 ? -0.741 17.590 -2.996 1.00 61.16 157 ARG A N 1
ATOM 1269 C CA . ARG A 1 157 ? -0.572 18.982 -3.436 1.00 61.16 157 ARG A CA 1
ATOM 1270 C C . ARG A 1 157 ? 0.730 19.138 -4.203 1.00 61.16 157 ARG A C 1
ATOM 1272 O O . ARG A 1 157 ? 0.710 19.962 -5.139 1.00 61.16 157 ARG A O 1
#

Secondary structure (DSSP, 8-state):
-THHHHHHHTTT-TT-------TTPPPPPHHHHHHHHHHHHHHHHHHHHTTTSHHHHHH----GGG--GGGHHHHHHHHHHHHHHHHHHHTSSSHHHHHHHHHH-TT--HHHHHHHHH-HHHHHHHHHHHHHHHHHHHT--HHHHHHHHHHHHHHT-

pLDDT: mean 83.68, std 18.82, range [31.67, 98.31]

Radius of gyration: 16.08 Å; chains: 1; bounding box: 39×35×41 Å

Foldseek 3Di:
DVVVLVVVVVPPPPPDDDDDDDPDDDDPDLLVLLLVLLQLLLQVQLLCCLVLSNVLVVQDPDDSVCPDLVNLLVSLVSSLLVSLLVVLCVLDPDPVVSVVLCVVCVPDGSLRSSCVRSNPSSSVSNSVSSSVNNNCLNPDDPVVVVVSVVVSVVVVD